Protein AF-A0A9D5H304-F1 (afdb_monomer_lite)

Structure (mmCIF, N/CA/C/O backbone):
data_AF-A0A9D5H304-F1
#
_entry.id   AF-A0A9D5H304-F1
#
loop_
_atom_site.group_PDB
_atom_site.id
_atom_site.type_symbol
_atom_site.label_atom_id
_atom_site.label_alt_id
_atom_site.label_comp_id
_atom_site.label_asym_id
_atom_site.label_entity_id
_atom_site.label_seq_id
_atom_site.pdbx_PDB_ins_code
_atom_site.Cartn_x
_atom_site.Cartn_y
_atom_site.Cartn_z
_atom_site.occupancy
_atom_site.B_iso_or_equiv
_atom_site.auth_seq_id
_atom_site.auth_comp_id
_atom_site.auth_asym_id
_atom_site.auth_atom_id
_atom_site.pdbx_PDB_model_num
ATOM 1 N N . MET A 1 1 ? -4.999 -13.579 -4.710 1.00 68.25 1 MET A N 1
ATOM 2 C CA . MET A 1 1 ? -4.501 -13.472 -3.321 1.00 68.25 1 MET A CA 1
ATOM 3 C C . MET A 1 1 ? -4.767 -12.099 -2.694 1.00 68.25 1 MET A C 1
ATOM 5 O O . MET A 1 1 ? -5.256 -12.086 -1.582 1.00 68.25 1 MET A O 1
ATOM 9 N N . GLY A 1 2 ? -4.520 -10.955 -3.357 1.00 77.62 2 GLY A N 1
ATOM 10 C CA . GLY A 1 2 ? -4.815 -9.630 -2.759 1.00 77.62 2 GLY A CA 1
ATOM 11 C C . GLY A 1 2 ? -6.295 -9.206 -2.788 1.00 77.62 2 GLY A C 1
ATOM 12 O O . GLY A 1 2 ? -6.830 -8.723 -1.798 1.00 77.62 2 GLY A O 1
ATOM 13 N N . VAL A 1 3 ? -6.992 -9.450 -3.904 1.00 88.25 3 VAL A N 1
ATOM 14 C CA . VAL A 1 3 ? -8.390 -9.004 -4.109 1.00 88.25 3 VAL A CA 1
ATOM 15 C C . VAL A 1 3 ? -9.396 -9.720 -3.196 1.00 88.25 3 VAL A C 1
ATOM 17 O O . VAL A 1 3 ? -10.457 -9.182 -2.897 1.00 88.25 3 VAL A O 1
ATOM 20 N N . SER A 1 4 ? -9.056 -10.904 -2.678 1.00 93.81 4 SER A N 1
ATOM 21 C CA . SER A 1 4 ? -9.901 -11.627 -1.719 1.00 93.81 4 SER A CA 1
ATOM 22 C C . SER A 1 4 ? -10.128 -10.861 -0.413 1.00 93.81 4 SER A C 1
ATOM 24 O O . SER A 1 4 ? -11.092 -11.161 0.282 1.00 93.81 4 SER A O 1
ATOM 26 N N . GLY A 1 5 ? -9.309 -9.844 -0.108 1.00 93.19 5 GLY A N 1
ATOM 27 C CA . GLY A 1 5 ? -9.531 -8.932 1.017 1.00 93.19 5 GLY A CA 1
ATOM 28 C C . GLY A 1 5 ? -10.839 -8.135 0.934 1.00 93.19 5 GLY A C 1
ATOM 29 O O . GLY A 1 5 ? -11.339 -7.701 1.963 1.00 93.19 5 GLY A O 1
ATOM 30 N N . LEU A 1 6 ? -11.461 -8.005 -0.244 1.00 94.94 6 LEU A N 1
ATOM 31 C CA . LEU A 1 6 ? -12.764 -7.339 -0.372 1.00 94.94 6 LEU A CA 1
ATOM 32 C C . LEU A 1 6 ? -13.868 -8.048 0.422 1.00 94.94 6 LEU A C 1
ATOM 34 O O . LEU A 1 6 ? -14.733 -7.384 0.981 1.00 94.94 6 LEU A O 1
ATOM 38 N N . VAL A 1 7 ? -13.827 -9.381 0.510 1.00 96.69 7 VAL A N 1
ATOM 39 C CA . VAL A 1 7 ? -14.847 -10.166 1.222 1.00 96.69 7 VAL A CA 1
ATOM 40 C C . VAL A 1 7 ? -14.908 -9.807 2.717 1.00 96.69 7 VAL A C 1
ATOM 42 O O . VAL A 1 7 ? -15.983 -9.409 3.169 1.00 96.69 7 VAL A O 1
ATOM 45 N N . PRO A 1 8 ? -13.808 -9.881 3.499 1.00 96.19 8 PRO A N 1
ATOM 46 C CA . PRO A 1 8 ? -13.841 -9.481 4.904 1.00 96.19 8 PRO A CA 1
ATOM 47 C C . PRO A 1 8 ? -14.088 -7.978 5.104 1.00 96.19 8 PRO A C 1
ATOM 49 O O . PRO A 1 8 ? -14.726 -7.618 6.087 1.00 96.19 8 PRO A O 1
ATOM 52 N N . ILE A 1 9 ? -13.671 -7.102 4.178 1.00 96.81 9 ILE A N 1
ATOM 53 C CA . ILE A 1 9 ? -13.967 -5.657 4.253 1.00 96.81 9 ILE A CA 1
ATOM 54 C C . ILE A 1 9 ? -15.472 -5.401 4.133 1.00 96.81 9 ILE A C 1
ATOM 56 O O . ILE A 1 9 ? -16.048 -4.683 4.949 1.00 96.81 9 ILE A O 1
ATOM 60 N N . ILE A 1 10 ? -16.121 -6.016 3.141 1.00 97.50 10 ILE A N 1
ATOM 61 C CA . ILE A 1 10 ? -17.572 -5.906 2.951 1.00 97.50 10 ILE A CA 1
ATOM 62 C C . ILE A 1 10 ? -18.294 -6.483 4.169 1.00 97.50 10 ILE A C 1
ATOM 64 O O . ILE A 1 10 ? -19.203 -5.848 4.694 1.00 97.50 10 ILE A O 1
ATOM 68 N N . HIS A 1 11 ? -17.863 -7.645 4.668 1.00 97.88 11 HIS A N 1
ATOM 69 C CA . HIS A 1 11 ? -18.431 -8.234 5.881 1.00 97.88 11 HIS A CA 1
ATOM 70 C C . HIS A 1 11 ? -18.311 -7.306 7.097 1.00 97.88 11 HIS A C 1
ATOM 72 O O . HIS A 1 11 ? -19.311 -7.055 7.766 1.00 97.88 11 HIS A O 1
ATOM 78 N N . LYS A 1 12 ? -17.128 -6.727 7.336 1.00 96.75 12 LYS A N 1
ATOM 79 C CA . LYS A 1 12 ? -16.890 -5.744 8.401 1.00 96.75 12 LYS A CA 1
ATOM 80 C C . LYS A 1 12 ? -17.852 -4.560 8.302 1.00 96.75 12 LYS A C 1
ATOM 82 O O . LYS A 1 12 ? -18.444 -4.186 9.306 1.00 96.75 12 LYS A O 1
ATOM 87 N N . LEU A 1 13 ? -18.036 -3.992 7.109 1.00 97.44 13 LEU A N 1
ATOM 88 C CA . LEU A 1 13 ? -18.954 -2.868 6.901 1.00 97.44 13 LEU A CA 1
ATOM 89 C C . LEU A 1 13 ? -20.429 -3.246 7.090 1.00 97.44 13 LEU A C 1
ATOM 91 O O . LEU A 1 13 ? -21.207 -2.411 7.534 1.00 97.44 13 LEU A O 1
ATOM 95 N N . MET A 1 14 ? -20.826 -4.480 6.770 1.00 98.06 14 MET A N 1
ATOM 96 C CA . MET A 1 14 ? -22.196 -4.943 7.018 1.00 98.06 14 MET A CA 1
ATOM 97 C C . MET A 1 14 ? -22.490 -5.113 8.512 1.00 98.06 14 MET A C 1
ATOM 99 O O . MET A 1 14 ? -23.609 -4.850 8.936 1.00 98.06 14 MET A O 1
ATOM 103 N N . VAL A 1 15 ? -21.507 -5.570 9.295 1.00 97.31 15 VAL A N 1
ATOM 104 C CA . VAL A 1 15 ? -21.687 -5.865 10.728 1.00 97.31 15 VAL A CA 1
ATOM 105 C C . VAL A 1 15 ? -21.448 -4.635 11.610 1.00 97.31 15 VAL A C 1
ATOM 107 O O . VAL A 1 15 ? -22.147 -4.466 12.600 1.00 97.31 15 VAL A O 1
ATOM 110 N N . PHE A 1 16 ? -20.490 -3.777 11.248 1.00 96.19 16 PHE A N 1
ATOM 111 C CA . PHE A 1 16 ? -20.011 -2.656 12.071 1.00 96.19 16 PHE A CA 1
ATOM 112 C C . PHE A 1 16 ? -20.039 -1.312 11.328 1.00 96.19 16 PHE A C 1
ATOM 114 O O . PHE A 1 16 ? -19.244 -0.422 11.620 1.00 96.19 16 PHE A O 1
ATOM 121 N N . GLY A 1 17 ? -20.882 -1.159 10.304 1.00 93.25 17 GLY A N 1
ATOM 122 C CA . GLY A 1 17 ? -20.894 0.036 9.446 1.00 93.25 17 GLY A CA 1
ATOM 123 C C . GLY A 1 17 ? -21.270 1.341 10.157 1.00 93.25 17 GLY A C 1
ATOM 124 O O . GLY A 1 17 ? -20.967 2.420 9.652 1.00 93.25 17 GLY A O 1
ATOM 125 N N . ASP A 1 18 ? -21.901 1.249 11.323 1.00 95.19 18 ASP A N 1
ATOM 126 C CA . ASP A 1 18 ? -22.204 2.354 12.232 1.00 95.19 18 ASP A CA 1
ATOM 127 C C . ASP A 1 18 ? -20.985 2.805 13.056 1.00 95.19 18 ASP A C 1
ATOM 129 O O . ASP A 1 18 ? -20.948 3.939 13.538 1.00 95.19 18 ASP A O 1
ATOM 133 N N . GLN A 1 19 ? -19.962 1.955 13.175 1.00 95.12 19 GLN A N 1
ATOM 134 C CA . GLN A 1 19 ? -18.750 2.253 13.926 1.00 95.12 19 GLN A CA 1
ATOM 135 C C . GLN A 1 19 ? -17.776 3.093 13.086 1.00 95.12 19 GLN A C 1
ATOM 137 O O . GLN A 1 19 ? -17.304 2.644 12.033 1.00 95.12 19 GLN A O 1
ATOM 142 N N . PRO A 1 20 ? -17.363 4.287 13.556 1.00 95.06 20 PRO A N 1
ATOM 143 C CA . PRO A 1 20 ? -16.470 5.158 12.792 1.00 95.06 20 PRO A CA 1
ATOM 144 C C . PRO A 1 20 ? -15.110 4.501 12.518 1.00 95.06 20 PRO A C 1
ATOM 146 O O . PRO A 1 20 ? -14.515 4.717 11.460 1.00 95.06 20 PRO A O 1
ATOM 149 N N . VAL A 1 21 ? -14.630 3.642 13.425 1.00 95.62 21 VAL A N 1
ATOM 150 C CA . VAL A 1 21 ? -13.378 2.895 13.240 1.00 95.62 21 VAL A CA 1
ATOM 151 C C . VAL A 1 21 ? -13.470 1.924 12.058 1.00 95.62 21 VAL A C 1
ATOM 153 O O . VAL A 1 21 ? -12.512 1.810 11.288 1.00 95.62 21 VAL A O 1
ATOM 156 N N . ALA A 1 22 ? -14.608 1.254 11.856 1.00 96.31 22 ALA A N 1
ATOM 157 C CA . ALA A 1 22 ? -14.795 0.324 10.742 1.00 96.31 22 ALA A CA 1
ATOM 158 C C . ALA A 1 22 ? -14.748 1.048 9.386 1.00 96.31 22 ALA A C 1
ATOM 160 O O . ALA A 1 22 ? -14.142 0.554 8.430 1.00 96.31 22 ALA A O 1
ATOM 161 N N . VAL A 1 23 ? -15.321 2.252 9.309 1.00 96.12 23 VAL A N 1
ATOM 162 C CA . VAL A 1 23 ? -15.256 3.097 8.108 1.00 96.12 23 VAL A CA 1
ATOM 163 C C . VAL A 1 23 ? -13.828 3.588 7.871 1.00 96.12 23 VAL A C 1
ATOM 165 O O . VAL A 1 23 ? -13.293 3.411 6.777 1.00 96.12 23 VAL A O 1
ATOM 168 N N . MET A 1 24 ? -13.167 4.131 8.897 1.00 97.31 24 MET A N 1
ATOM 169 C CA . MET A 1 24 ? -11.804 4.661 8.766 1.00 97.31 24 MET A CA 1
ATOM 170 C C . MET A 1 24 ? -10.791 3.586 8.371 1.00 97.31 24 MET A C 1
ATOM 172 O O . MET A 1 24 ? -10.010 3.787 7.443 1.00 97.31 24 MET A O 1
ATOM 176 N N . THR A 1 25 ? -10.829 2.416 9.008 1.00 97.38 25 THR A N 1
ATOM 177 C CA . THR A 1 25 ? -9.966 1.281 8.635 1.00 97.38 25 THR A CA 1
ATOM 178 C C . THR A 1 25 ? -10.226 0.812 7.204 1.00 97.38 25 THR A C 1
ATOM 180 O O . THR A 1 25 ? -9.277 0.474 6.502 1.00 97.38 25 THR A O 1
ATOM 183 N N . THR A 1 26 ? -11.475 0.885 6.722 1.00 97.56 26 THR A N 1
ATOM 184 C CA . THR A 1 26 ? -11.794 0.599 5.311 1.00 97.56 26 THR A CA 1
ATOM 185 C C . THR A 1 26 ? -11.127 1.582 4.360 1.00 97.56 26 THR A C 1
ATOM 187 O O . THR A 1 26 ? -10.606 1.171 3.327 1.00 97.56 26 THR A O 1
ATOM 190 N N . VAL A 1 27 ? -11.088 2.873 4.699 1.00 97.88 27 VAL A N 1
ATOM 191 C CA . VAL A 1 27 ? -10.377 3.869 3.882 1.00 97.88 27 VAL A CA 1
ATOM 192 C C . VAL A 1 27 ? -8.897 3.501 3.764 1.00 97.88 27 VAL A C 1
ATOM 194 O O . VAL A 1 27 ? -8.371 3.472 2.652 1.00 97.88 27 VAL A O 1
ATOM 197 N N . TYR A 1 28 ? -8.234 3.141 4.867 1.00 98.00 28 TYR A N 1
ATOM 198 C CA . TYR A 1 28 ? -6.838 2.687 4.825 1.00 98.00 28 TYR A CA 1
ATOM 199 C C . TYR A 1 28 ? -6.648 1.422 3.976 1.00 98.00 28 TYR A C 1
ATOM 201 O O . TYR A 1 28 ? -5.694 1.341 3.203 1.00 98.00 28 TYR A O 1
ATOM 209 N N . GLU A 1 29 ? -7.561 0.454 4.067 1.00 97.81 29 GLU A N 1
ATOM 210 C CA . GLU A 1 29 ? -7.529 -0.776 3.264 1.00 97.81 29 GLU A CA 1
ATOM 211 C C . GLU A 1 29 ? -7.723 -0.497 1.763 1.00 97.81 29 GLU A C 1
ATOM 213 O O . GLU A 1 29 ? -7.049 -1.107 0.928 1.00 97.81 29 GLU A O 1
ATOM 218 N N . LEU A 1 30 ? -8.585 0.459 1.400 1.00 97.44 30 LEU A N 1
ATOM 219 C CA . LEU A 1 30 ? -8.761 0.901 0.013 1.00 97.44 30 LEU A CA 1
ATOM 220 C C . LEU A 1 30 ? -7.519 1.629 -0.513 1.00 97.44 30 LEU A C 1
ATOM 222 O O . LEU A 1 30 ? -7.110 1.384 -1.648 1.00 97.44 30 LEU A O 1
ATOM 226 N N . VAL A 1 31 ? -6.883 2.474 0.303 1.00 98.25 31 VAL A N 1
ATOM 227 C CA . VAL A 1 31 ? -5.625 3.148 -0.063 1.00 98.25 31 VAL A CA 1
ATOM 228 C C . VAL A 1 31 ? -4.494 2.129 -0.248 1.00 98.25 31 VAL A C 1
ATOM 230 O O . VAL A 1 31 ? -3.785 2.190 -1.252 1.00 98.25 31 VAL A O 1
ATOM 233 N N . MET A 1 32 ? -4.369 1.140 0.647 1.00 98.12 32 MET A N 1
ATOM 234 C CA . MET A 1 32 ? -3.452 0.003 0.482 1.00 98.12 32 MET A CA 1
ATOM 235 C C . MET A 1 32 ? -3.711 -0.721 -0.846 1.00 98.12 32 MET A C 1
ATOM 237 O O . MET A 1 32 ? -2.780 -0.969 -1.615 1.00 98.12 32 MET A O 1
ATOM 241 N N . GLY A 1 33 ? -4.980 -1.034 -1.134 1.00 97.25 33 GLY A N 1
ATOM 242 C CA . GLY A 1 33 ? -5.395 -1.656 -2.390 1.00 97.25 33 GLY A CA 1
ATOM 243 C C . GLY A 1 33 ? -5.016 -0.817 -3.612 1.00 97.25 33 GLY A C 1
ATOM 244 O O . GLY A 1 33 ? -4.539 -1.367 -4.604 1.00 97.25 33 GLY A O 1
ATOM 245 N N . GLY A 1 34 ? -5.149 0.508 -3.520 1.00 97.88 34 GLY A N 1
ATOM 246 C CA . GLY A 1 34 ? -4.712 1.460 -4.540 1.00 97.88 34 GLY A CA 1
ATOM 247 C C . GLY A 1 34 ? -3.206 1.404 -4.795 1.00 97.88 34 GLY A C 1
ATOM 248 O O . GLY A 1 34 ? -2.791 1.282 -5.947 1.00 97.88 34 GLY A O 1
ATOM 249 N N . PHE A 1 35 ? -2.382 1.410 -3.742 1.00 98.50 35 PHE A N 1
ATOM 250 C CA . PHE A 1 35 ? -0.928 1.274 -3.878 1.00 98.50 35 PHE A CA 1
ATOM 251 C C . PHE A 1 35 ? -0.521 -0.056 -4.514 1.00 98.50 35 PHE A C 1
ATOM 253 O O . PHE A 1 35 ? 0.298 -0.072 -5.433 1.00 98.50 35 PHE A O 1
ATOM 260 N N . TYR A 1 36 ? -1.116 -1.169 -4.080 1.00 97.62 36 TYR A N 1
ATOM 261 C CA . TYR A 1 36 ? -0.834 -2.484 -4.660 1.00 97.62 36 TYR A CA 1
ATOM 262 C C . TYR A 1 36 ? -1.296 -2.585 -6.114 1.00 97.62 36 TYR A C 1
ATOM 264 O O . TYR A 1 36 ? -0.550 -3.082 -6.958 1.00 97.62 36 TYR A O 1
ATOM 272 N N . GLY A 1 37 ? -2.490 -2.080 -6.427 1.00 97.44 37 GLY A N 1
ATOM 273 C CA . GLY A 1 37 ? -3.016 -2.045 -7.789 1.00 97.44 37 GLY A CA 1
ATOM 274 C C . GLY A 1 37 ? -2.129 -1.221 -8.719 1.00 97.44 37 GLY A C 1
ATOM 275 O O . GLY A 1 37 ? -1.719 -1.710 -9.771 1.00 97.44 37 GLY A O 1
ATOM 276 N N . LEU A 1 38 ? -1.760 -0.007 -8.301 1.00 98.19 38 LEU A N 1
ATOM 277 C CA . LEU A 1 38 ? -0.846 0.850 -9.055 1.00 98.19 38 LEU A CA 1
ATOM 278 C C . LEU A 1 38 ? 0.521 0.186 -9.234 1.00 98.19 38 LEU A C 1
ATOM 280 O O . LEU A 1 38 ? 1.054 0.191 -10.340 1.00 98.19 38 LEU A O 1
ATOM 284 N N . GLY A 1 39 ? 1.062 -0.433 -8.182 1.00 98.00 39 GLY A N 1
ATOM 285 C CA . GLY A 1 39 ? 2.327 -1.159 -8.246 1.00 98.00 39 GLY A CA 1
ATOM 286 C C . GLY A 1 39 ? 2.302 -2.258 -9.302 1.00 98.00 39 GLY A C 1
ATOM 287 O O . GLY A 1 39 ? 3.205 -2.325 -10.135 1.00 98.00 39 GLY A O 1
ATOM 288 N N . VAL A 1 40 ? 1.254 -3.087 -9.314 1.00 97.25 40 VAL A N 1
ATOM 289 C CA . VAL A 1 40 ? 1.085 -4.147 -10.320 1.00 97.25 40 VAL A CA 1
ATOM 290 C C . VAL A 1 40 ? 0.997 -3.564 -11.729 1.00 97.25 40 VAL A C 1
ATOM 292 O O . VAL A 1 40 ? 1.645 -4.088 -12.632 1.00 97.25 40 VAL A O 1
ATOM 295 N N . VAL A 1 41 ? 0.246 -2.475 -11.926 1.00 98.12 41 VAL A N 1
ATOM 296 C CA . VAL A 1 41 ? 0.126 -1.812 -13.235 1.00 98.12 41 VAL A CA 1
ATOM 297 C C . VAL A 1 41 ? 1.477 -1.274 -13.708 1.00 98.12 41 VAL A C 1
ATOM 299 O O . VAL A 1 41 ? 1.874 -1.556 -14.837 1.00 98.12 41 VAL A O 1
ATOM 302 N N . VAL A 1 42 ? 2.205 -0.553 -12.852 1.00 97.94 42 VAL A N 1
ATOM 303 C CA . VAL A 1 42 ? 3.532 0.010 -13.159 1.00 97.94 42 VAL A CA 1
ATOM 304 C C . VAL A 1 42 ? 4.525 -1.099 -13.508 1.00 97.94 42 VAL A C 1
ATOM 306 O O . VAL A 1 42 ? 5.181 -1.036 -14.550 1.00 97.94 42 VAL A O 1
ATOM 309 N N . TYR A 1 43 ? 4.580 -2.147 -12.681 1.00 97.88 43 TYR A N 1
ATOM 310 C CA . TYR A 1 43 ? 5.450 -3.304 -12.883 1.00 97.88 43 TYR A CA 1
ATOM 311 C C . TYR A 1 43 ? 5.139 -4.046 -14.190 1.00 97.88 43 TYR A C 1
ATOM 313 O O . TYR A 1 43 ? 6.039 -4.320 -14.983 1.00 97.88 43 TYR A O 1
ATOM 321 N N . ALA A 1 44 ? 3.863 -4.347 -14.445 1.00 97.94 44 ALA A N 1
ATOM 322 C CA . ALA A 1 44 ? 3.447 -5.09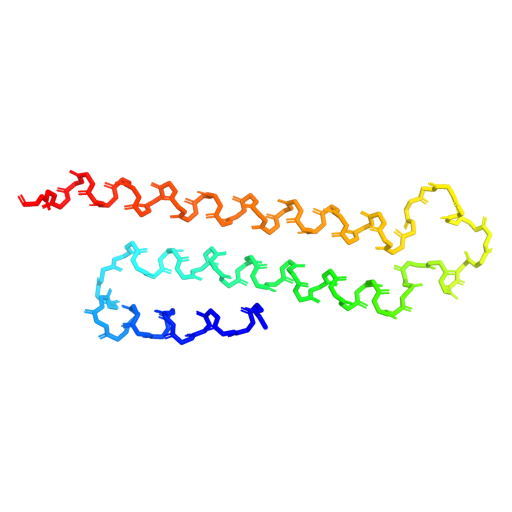2 -15.630 1.00 97.94 44 ALA A CA 1
ATOM 323 C C . ALA A 1 44 ? 3.644 -4.285 -16.923 1.00 97.94 44 ALA A C 1
ATOM 325 O O . ALA A 1 44 ? 4.071 -4.837 -17.938 1.00 97.94 44 ALA A O 1
ATOM 326 N N . ALA A 1 45 ? 3.369 -2.977 -16.889 1.00 97.94 45 ALA A N 1
ATOM 327 C CA . ALA A 1 45 ? 3.546 -2.092 -18.037 1.00 97.94 45 ALA A CA 1
ATOM 328 C C . ALA A 1 45 ? 5.024 -1.797 -18.354 1.00 97.94 45 ALA A C 1
ATOM 330 O O . ALA A 1 45 ? 5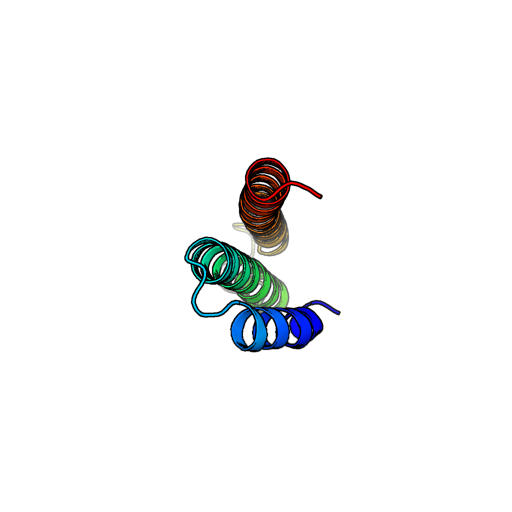.320 -1.350 -19.467 1.00 97.94 45 ALA A O 1
ATOM 331 N N . ARG A 1 46 ? 5.939 -2.064 -17.406 1.00 97.56 46 ARG A N 1
ATOM 332 C CA . ARG A 1 46 ? 7.373 -1.732 -17.477 1.00 97.56 46 ARG A CA 1
ATOM 333 C C . ARG A 1 46 ? 7.622 -0.245 -17.725 1.00 97.56 46 ARG A C 1
ATOM 335 O O . ARG A 1 46 ? 8.430 0.137 -18.564 1.00 97.56 46 ARG A O 1
ATOM 342 N N . VAL A 1 47 ? 6.856 0.602 -17.051 1.00 97.00 47 VAL A N 1
ATOM 343 C CA . VAL A 1 47 ? 6.971 2.062 -17.142 1.00 97.00 47 VAL A CA 1
ATOM 344 C C . VAL A 1 47 ? 7.760 2.558 -15.925 1.00 97.00 47 VAL A C 1
ATOM 346 O O . VAL A 1 47 ? 7.443 2.130 -14.814 1.00 97.00 47 VAL A O 1
ATOM 349 N N . PRO A 1 48 ? 8.739 3.470 -16.087 1.00 97.06 48 PRO A N 1
ATOM 350 C CA . PRO A 1 48 ? 9.025 4.289 -17.274 1.00 97.06 48 PRO A CA 1
ATOM 351 C C . PRO A 1 48 ? 10.057 3.723 -18.264 1.00 97.06 48 PRO A C 1
ATOM 353 O O . PRO A 1 48 ? 10.221 4.297 -19.341 1.00 97.06 48 PRO A O 1
ATOM 356 N N . GLU A 1 49 ? 10.732 2.611 -17.968 1.00 97.44 49 GLU A N 1
ATOM 357 C CA . GLU A 1 49 ? 11.834 2.089 -18.795 1.00 97.44 49 GLU A CA 1
ATOM 358 C C . GLU A 1 49 ? 11.411 1.703 -20.221 1.00 97.44 49 GLU A C 1
ATOM 360 O O . GLU A 1 49 ? 12.209 1.773 -21.153 1.00 97.44 49 GLU A O 1
ATOM 365 N N . ARG A 1 50 ? 10.133 1.372 -20.427 1.00 96.50 50 ARG A N 1
ATOM 366 C CA . ARG A 1 50 ? 9.541 1.156 -21.752 1.00 96.50 50 ARG A CA 1
ATOM 367 C C . ARG A 1 50 ? 9.536 2.421 -22.613 1.00 96.50 50 ARG A C 1
ATOM 369 O O . ARG A 1 50 ? 9.592 2.308 -23.834 1.00 96.50 50 ARG A O 1
ATOM 376 N N . TRP A 1 51 ? 9.400 3.602 -22.011 1.00 97.06 51 TRP A N 1
ATOM 377 C CA . TRP A 1 51 ? 9.307 4.875 -22.73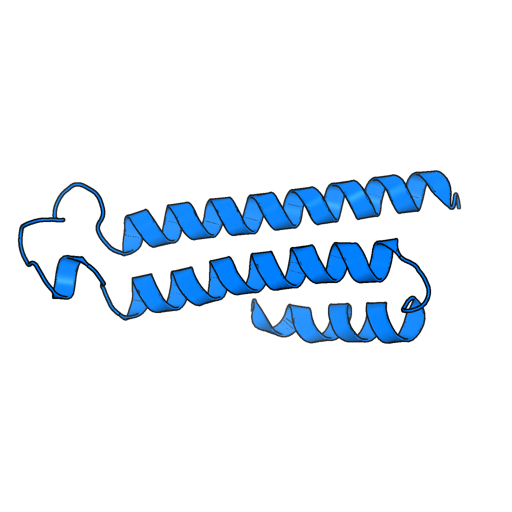7 1.00 97.06 51 TRP A CA 1
ATOM 378 C C . TRP A 1 51 ? 10.673 5.480 -23.037 1.00 97.06 51 TRP A C 1
ATOM 380 O O . TRP A 1 51 ? 10.833 6.131 -24.065 1.00 97.06 51 TRP A O 1
ATOM 390 N N . MET A 1 52 ? 11.651 5.259 -22.159 1.00 95.81 52 MET A N 1
ATOM 391 C CA . MET A 1 52 ? 13.012 5.778 -22.308 1.00 95.81 52 MET A CA 1
ATOM 392 C C . MET A 1 52 ? 14.037 4.662 -22.050 1.00 95.81 52 MET A C 1
ATOM 394 O O . MET A 1 52 ? 14.597 4.578 -20.952 1.00 95.81 52 MET A O 1
ATOM 398 N N . PRO A 1 53 ? 14.276 3.785 -23.044 1.00 94.69 53 PRO A N 1
ATOM 399 C CA . PRO A 1 53 ? 15.261 2.714 -22.925 1.00 94.69 53 PRO A CA 1
ATOM 400 C C . PRO A 1 53 ? 16.657 3.267 -22.605 1.00 94.69 53 PRO A C 1
ATOM 402 O O . PRO A 1 53 ? 17.072 4.269 -23.185 1.00 94.69 53 PRO A O 1
ATOM 405 N N . GLY A 1 54 ? 17.378 2.629 -21.681 1.00 94.56 54 GLY A N 1
ATOM 406 C CA . GLY A 1 54 ? 18.724 3.033 -21.260 1.00 94.56 54 GLY A CA 1
ATOM 407 C C . GLY A 1 54 ? 18.774 4.116 -20.175 1.00 94.56 54 GLY A C 1
ATOM 408 O O . GLY A 1 54 ? 19.794 4.265 -19.509 1.00 94.56 54 GLY A O 1
ATOM 409 N N . MET A 1 55 ? 17.690 4.872 -19.947 1.00 96.31 55 MET A N 1
ATOM 410 C CA . MET A 1 55 ? 17.683 5.934 -18.925 1.00 96.31 55 MET A CA 1
ATOM 411 C C . MET A 1 55 ? 17.482 5.413 -17.498 1.00 96.31 55 MET A C 1
ATOM 413 O O . MET A 1 55 ? 17.969 6.026 -16.552 1.00 96.31 55 MET A O 1
ATOM 417 N N . PHE A 1 56 ? 16.764 4.300 -17.335 1.00 96.44 56 PHE A N 1
ATOM 418 C CA . PHE A 1 56 ? 16.356 3.764 -16.029 1.00 96.44 56 PHE A CA 1
ATOM 419 C C . PHE A 1 56 ? 17.064 2.454 -15.663 1.00 96.44 56 PHE A C 1
ATOM 421 O O . PHE A 1 56 ? 16.589 1.717 -14.803 1.00 96.44 56 PHE A O 1
ATOM 428 N N . ASP A 1 57 ? 18.201 2.152 -16.290 1.00 94.94 57 ASP A N 1
ATOM 429 C CA . ASP A 1 57 ? 18.875 0.856 -16.136 1.00 94.94 57 ASP A CA 1
ATOM 430 C C . ASP A 1 57 ? 19.368 0.598 -14.701 1.00 94.94 57 ASP A C 1
ATOM 432 O O . ASP A 1 57 ? 19.424 -0.551 -14.266 1.00 94.94 57 ASP A O 1
ATOM 436 N N . LEU A 1 58 ? 19.695 1.660 -13.950 1.00 95.06 58 LEU A N 1
ATOM 437 C CA . LEU A 1 58 ? 20.182 1.562 -12.569 1.00 95.06 58 LEU A CA 1
ATOM 438 C C . LEU A 1 58 ? 19.150 2.002 -11.521 1.00 95.06 58 LEU A C 1
ATOM 440 O O . LEU A 1 58 ? 19.023 1.357 -10.482 1.00 95.06 58 LEU A O 1
ATOM 444 N N . VAL A 1 59 ? 18.436 3.108 -11.753 1.00 97.38 59 VAL A N 1
ATOM 445 C CA . VAL A 1 59 ? 17.514 3.710 -10.775 1.00 97.38 59 VAL A CA 1
ATOM 446 C C . VAL A 1 59 ? 16.209 4.116 -11.449 1.00 97.38 59 VAL A C 1
ATOM 448 O O . VAL A 1 59 ? 16.218 4.652 -12.552 1.00 97.38 59 VAL A O 1
ATOM 451 N N . GLY A 1 60 ? 15.086 3.901 -10.764 1.00 96.00 60 GLY A N 1
ATOM 452 C CA . GLY A 1 60 ? 13.770 4.407 -11.160 1.00 96.00 60 GLY A CA 1
ATOM 453 C C . GLY A 1 60 ? 13.013 3.549 -12.174 1.00 96.00 60 GLY A C 1
ATOM 454 O O . GLY A 1 60 ? 11.944 3.960 -12.619 1.00 96.00 60 GLY A O 1
ATOM 455 N N . HIS A 1 61 ? 13.515 2.362 -12.527 1.00 97.81 61 HIS A N 1
ATOM 456 C CA . HIS A 1 61 ? 12.750 1.413 -13.340 1.00 97.81 61 HIS A CA 1
ATOM 457 C C . HIS A 1 61 ? 11.538 0.858 -12.576 1.00 97.81 61 HIS A C 1
ATOM 459 O O . HIS A 1 61 ? 11.498 0.846 -11.340 1.00 97.81 61 HIS A O 1
ATOM 465 N N . SER A 1 62 ? 10.559 0.341 -13.317 1.00 98.12 62 SER A N 1
ATOM 466 C CA . SER A 1 62 ? 9.255 -0.102 -12.810 1.00 98.12 62 SER A CA 1
ATOM 467 C C . SER A 1 62 ? 9.331 -1.023 -11.593 1.00 98.12 62 SER A C 1
ATOM 469 O O . SER A 1 62 ? 8.531 -0.890 -10.674 1.00 98.12 62 SER A O 1
ATOM 471 N N . HIS A 1 63 ? 10.304 -1.936 -11.541 1.00 98.25 63 HIS A N 1
ATOM 472 C CA . HIS A 1 63 ? 10.467 -2.850 -10.410 1.00 98.25 63 HIS A CA 1
ATOM 473 C C . HIS A 1 63 ? 10.899 -2.133 -9.118 1.00 98.25 63 HIS A C 1
ATOM 475 O O . HIS A 1 63 ? 10.425 -2.494 -8.044 1.00 98.25 63 HIS A O 1
ATOM 481 N N . GLN A 1 64 ? 11.736 -1.091 -9.191 1.00 98.38 64 GLN A N 1
ATOM 482 C CA . GLN A 1 64 ? 12.052 -0.268 -8.015 1.00 98.38 64 GLN A CA 1
ATOM 483 C C . GLN A 1 64 ? 10.832 0.534 -7.560 1.00 98.38 64 GLN A C 1
ATOM 485 O O . GLN A 1 64 ? 10.529 0.570 -6.368 1.00 98.38 64 GLN A O 1
ATOM 490 N N . LEU A 1 65 ? 10.090 1.118 -8.504 1.00 98.25 65 LEU A N 1
ATOM 491 C CA . LEU A 1 65 ? 8.851 1.840 -8.200 1.00 98.25 65 LEU A CA 1
ATOM 492 C C . LEU A 1 65 ? 7.795 0.915 -7.580 1.00 98.25 65 LEU A C 1
ATOM 494 O O . LEU A 1 65 ? 7.119 1.297 -6.627 1.00 98.25 65 LEU A O 1
ATOM 498 N N . PHE A 1 66 ? 7.698 -0.322 -8.067 1.00 98.44 66 PHE A N 1
ATOM 499 C CA . PHE A 1 66 ? 6.857 -1.362 -7.485 1.00 98.44 66 PHE A CA 1
ATOM 500 C C . PHE A 1 66 ? 7.198 -1.606 -6.014 1.00 98.44 66 PHE A C 1
ATOM 502 O O . PHE A 1 66 ? 6.295 -1.577 -5.182 1.00 98.44 66 PHE A O 1
ATOM 509 N N . HIS A 1 67 ? 8.479 -1.775 -5.668 1.00 98.50 67 HIS A N 1
ATOM 510 C CA . HIS A 1 67 ? 8.895 -1.954 -4.270 1.00 98.50 67 HIS A CA 1
ATOM 511 C C . HIS A 1 67 ? 8.513 -0.764 -3.386 1.00 98.50 67 HIS A C 1
ATOM 513 O O . HIS A 1 67 ? 7.991 -0.962 -2.291 1.00 98.50 67 HIS A O 1
ATOM 519 N N . VAL A 1 68 ? 8.695 0.470 -3.868 1.00 98.56 68 VAL A N 1
ATOM 520 C CA . VAL A 1 68 ? 8.278 1.681 -3.135 1.00 98.56 68 VAL A CA 1
ATOM 521 C C . VAL A 1 68 ? 6.768 1.678 -2.874 1.00 98.56 68 VAL A C 1
ATOM 523 O O . VAL A 1 68 ? 6.333 1.934 -1.751 1.00 98.56 68 VAL A O 1
ATOM 526 N N . LEU A 1 69 ? 5.960 1.337 -3.881 1.00 98.56 69 LEU A N 1
ATOM 527 C CA . LEU A 1 69 ? 4.502 1.253 -3.750 1.00 98.56 69 LEU A CA 1
ATOM 528 C C . LEU A 1 69 ? 4.067 0.120 -2.811 1.00 98.56 69 LEU A C 1
ATOM 530 O O . LEU A 1 69 ? 3.131 0.294 -2.033 1.00 98.56 69 LEU A O 1
ATOM 534 N N . VAL A 1 70 ? 4.766 -1.018 -2.820 1.00 98.25 70 VAL A N 1
ATOM 535 C CA . VAL A 1 70 ? 4.520 -2.115 -1.872 1.00 98.25 70 VAL A CA 1
ATOM 536 C C . VAL A 1 70 ? 4.793 -1.670 -0.434 1.00 98.25 70 VAL A C 1
ATOM 538 O O . VAL A 1 70 ? 3.976 -1.953 0.444 1.00 98.25 70 VAL A O 1
ATOM 541 N N . ILE A 1 71 ? 5.881 -0.935 -0.186 1.00 98.69 71 ILE A N 1
ATOM 542 C CA . ILE A 1 71 ? 6.197 -0.378 1.140 1.0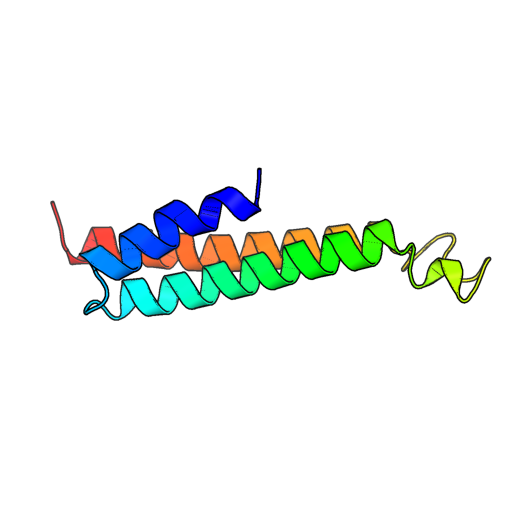0 98.69 71 ILE A CA 1
ATOM 543 C C . ILE A 1 71 ? 5.122 0.625 1.578 1.00 98.69 71 ILE A C 1
ATOM 545 O O . ILE A 1 71 ? 4.652 0.553 2.713 1.00 98.69 71 ILE A O 1
ATOM 549 N N . ALA A 1 72 ? 4.682 1.516 0.685 1.00 98.62 72 ALA A N 1
ATOM 550 C CA . ALA A 1 72 ? 3.606 2.465 0.978 1.00 98.62 72 ALA A CA 1
ATOM 551 C C . ALA A 1 72 ? 2.291 1.747 1.337 1.00 98.62 72 ALA A C 1
ATOM 553 O O . ALA A 1 72 ? 1.667 2.063 2.351 1.00 98.62 72 ALA A O 1
ATOM 554 N N . GLY A 1 73 ? 1.912 0.721 0.565 1.00 98.38 73 GLY A N 1
ATOM 555 C CA . GLY A 1 73 ? 0.756 -0.124 0.864 1.00 98.38 73 GLY A CA 1
ATOM 556 C C . GLY A 1 73 ? 0.878 -0.818 2.223 1.00 98.38 73 GLY A C 1
ATOM 557 O O . GLY A 1 73 ? -0.029 -0.717 3.051 1.00 98.38 73 GLY A O 1
ATOM 558 N N . ALA A 1 74 ? 2.023 -1.441 2.509 1.00 98.38 74 ALA A N 1
ATOM 559 C CA . ALA A 1 74 ? 2.280 -2.082 3.800 1.00 98.38 74 ALA A CA 1
ATOM 560 C C . ALA A 1 74 ? 2.199 -1.091 4.973 1.00 98.38 74 ALA A C 1
ATOM 562 O O . ALA A 1 74 ? 1.623 -1.414 6.010 1.00 98.38 74 ALA A O 1
ATOM 563 N N . TYR A 1 75 ? 2.701 0.133 4.803 1.00 98.69 75 TYR A N 1
ATOM 564 C CA . TYR A 1 75 ? 2.598 1.175 5.821 1.00 98.69 75 TYR A CA 1
ATOM 565 C C . TYR A 1 75 ? 1.143 1.590 6.078 1.00 98.69 75 TYR A C 1
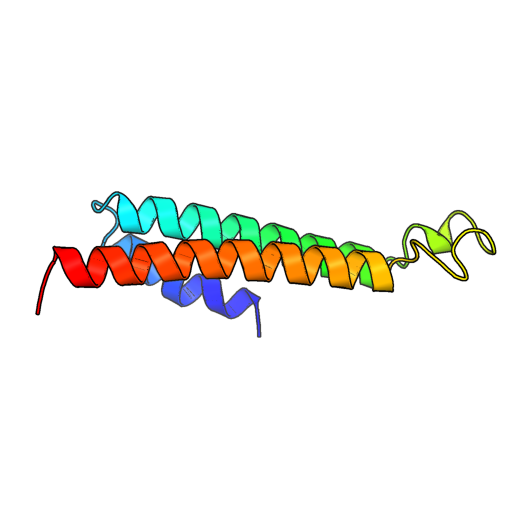ATOM 567 O O . TYR A 1 75 ? 0.719 1.671 7.229 1.00 98.69 75 TYR A O 1
ATOM 575 N N . THR A 1 76 ? 0.333 1.775 5.031 1.00 98.19 76 THR A N 1
ATOM 576 C CA . THR A 1 76 ? -1.103 2.057 5.216 1.00 98.19 76 THR A CA 1
ATOM 577 C C . THR A 1 76 ? -1.848 0.915 5.904 1.00 98.19 76 THR A C 1
ATOM 579 O O . THR A 1 76 ? -2.690 1.163 6.766 1.00 98.19 76 THR A O 1
ATOM 582 N N . HIS A 1 77 ? -1.487 -0.333 5.600 1.00 97.75 77 HIS A N 1
ATOM 583 C CA . HIS A 1 77 ? -2.037 -1.504 6.278 1.00 97.75 77 HIS A CA 1
ATOM 584 C C . HIS A 1 77 ? -1.624 -1.576 7.756 1.00 97.75 77 HIS A C 1
ATOM 586 O O . HIS A 1 77 ? -2.431 -1.928 8.619 1.00 97.75 77 HIS A O 1
ATOM 592 N N . TYR A 1 78 ? -0.385 -1.192 8.065 1.00 98.44 78 TYR A N 1
ATOM 593 C CA . TYR A 1 78 ? 0.101 -1.076 9.437 1.00 98.44 78 TYR A CA 1
ATOM 594 C C . TYR A 1 78 ? -0.698 -0.036 10.233 1.00 98.44 78 TYR A C 1
ATOM 596 O O . TYR A 1 78 ? -1.124 -0.322 11.348 1.00 98.44 78 TYR A O 1
ATOM 604 N N . LEU A 1 79 ? -0.985 1.134 9.652 1.00 98.31 79 LEU A N 1
ATOM 605 C CA . LEU A 1 79 ? -1.816 2.150 10.309 1.00 98.31 79 LEU A CA 1
ATOM 606 C C . LEU A 1 79 ? -3.231 1.634 10.607 1.00 98.31 79 LEU A C 1
ATOM 608 O O . LEU A 1 79 ? -3.719 1.815 11.722 1.00 98.31 79 LEU A O 1
ATOM 612 N N . ALA A 1 80 ? -3.861 0.929 9.660 1.00 97.62 80 ALA A N 1
ATOM 613 C CA . ALA A 1 80 ? -5.149 0.274 9.903 1.00 97.62 80 ALA A CA 1
ATOM 614 C C . ALA A 1 80 ? -5.062 -0.742 11.055 1.00 97.62 80 ALA A C 1
ATOM 616 O O . ALA A 1 80 ? -5.925 -0.766 11.928 1.00 97.62 80 ALA A O 1
ATOM 617 N N . SER A 1 81 ? -3.990 -1.539 11.093 1.00 97.56 81 SER A N 1
ATOM 618 C CA . SER A 1 81 ? -3.737 -2.518 12.159 1.00 97.56 81 SER A CA 1
ATOM 619 C C . SER A 1 81 ? -3.615 -1.864 13.536 1.00 97.56 81 SER A C 1
ATOM 621 O O . SER A 1 81 ? -4.210 -2.350 14.494 1.00 97.56 81 SER A O 1
ATOM 623 N N . VAL A 1 82 ? -2.911 -0.733 13.641 1.00 97.62 82 VAL A N 1
ATOM 624 C CA . VAL A 1 82 ? -2.824 0.036 14.894 1.00 97.62 82 VAL A CA 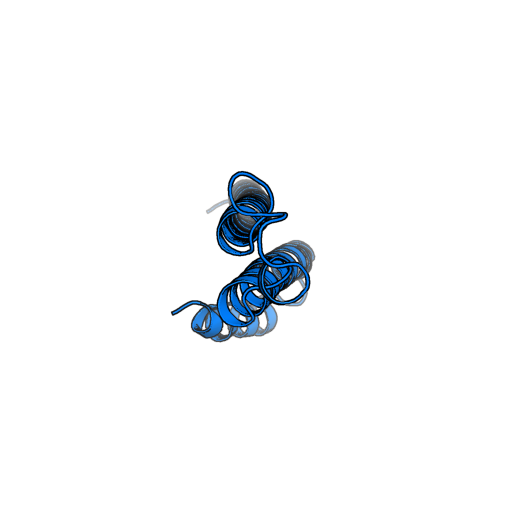1
ATOM 625 C C . VAL A 1 82 ? -4.202 0.545 15.323 1.00 97.62 82 VAL A C 1
ATOM 627 O O . VAL A 1 82 ? -4.546 0.453 16.498 1.00 97.62 82 VAL A O 1
ATOM 630 N N . MET A 1 83 ? -5.034 1.016 14.388 1.00 96.25 83 MET A N 1
ATOM 631 C CA . MET A 1 83 ? -6.409 1.421 14.712 1.00 96.25 83 MET A CA 1
ATOM 632 C C . MET A 1 83 ? -7.261 0.251 15.210 1.00 96.25 83 MET A C 1
ATOM 634 O O . MET A 1 83 ? -8.002 0.419 16.176 1.00 96.25 83 MET A O 1
ATOM 638 N N . TYR A 1 84 ? -7.142 -0.929 14.595 1.00 95.19 84 TYR A N 1
ATOM 639 C CA . TYR A 1 84 ? -7.830 -2.131 15.070 1.00 95.19 84 TYR A CA 1
ATOM 640 C C . TYR A 1 84 ? -7.391 -2.525 16.484 1.00 95.19 84 TYR A C 1
ATOM 642 O O . TYR A 1 84 ? -8.237 -2.873 17.306 1.00 95.19 84 TYR A O 1
ATOM 650 N N . LEU A 1 85 ? -6.092 -2.444 16.788 1.00 95.81 85 LEU A N 1
ATOM 651 C CA . LEU A 1 85 ? -5.572 -2.723 18.129 1.00 95.81 85 LEU A CA 1
ATOM 652 C C . LEU A 1 85 ? -6.127 -1.740 19.163 1.00 95.81 85 LEU A C 1
ATOM 654 O O . LEU A 1 85 ? -6.641 -2.181 20.188 1.00 95.81 85 LEU A O 1
ATOM 658 N N . ASN A 1 86 ? -6.110 -0.441 18.859 1.00 94.69 86 ASN A N 1
ATOM 659 C CA . ASN A 1 86 ? -6.666 0.584 19.743 1.00 94.69 86 ASN A CA 1
ATOM 660 C C . ASN A 1 86 ? -8.173 0.388 19.966 1.00 94.69 86 ASN A C 1
ATOM 662 O O . ASN A 1 86 ? -8.658 0.538 21.082 1.00 94.69 86 ASN A O 1
ATOM 666 N N . TRP A 1 87 ? -8.927 0.031 18.922 1.00 94.06 87 TRP A N 1
ATOM 667 C CA . TRP A 1 87 ? -10.362 -0.235 19.050 1.00 94.06 87 TRP A CA 1
ATOM 668 C C . TRP A 1 87 ? -10.641 -1.438 19.948 1.00 94.06 87 TRP A C 1
ATOM 670 O O . TRP A 1 87 ? -11.477 -1.347 20.843 1.00 94.06 87 TRP A O 1
ATOM 680 N N . ARG A 1 88 ? -9.869 -2.519 19.790 1.00 93.38 88 ARG A N 1
ATOM 681 C CA . ARG A 1 88 ? -9.938 -3.690 20.673 1.00 93.38 88 ARG A CA 1
ATOM 682 C C . ARG A 1 88 ? -9.653 -3.331 22.134 1.00 93.38 88 ARG A C 1
ATOM 684 O O . ARG A 1 88 ? -10.290 -3.878 23.025 1.00 93.38 88 ARG A O 1
ATOM 691 N N . GLU A 1 89 ? -8.685 -2.453 22.388 1.00 93.75 89 GLU A N 1
ATOM 692 C CA . GLU A 1 89 ? -8.348 -2.015 23.748 1.00 93.75 89 GLU A CA 1
ATOM 693 C C . GLU A 1 89 ? -9.447 -1.155 24.384 1.00 93.75 89 GLU A C 1
ATOM 695 O O . GLU A 1 89 ? -9.685 -1.278 25.583 1.00 93.75 89 GLU A O 1
ATOM 700 N N . MET A 1 90 ? -10.134 -0.319 23.598 1.00 90.56 90 MET A N 1
ATOM 701 C CA . MET A 1 90 ? -11.211 0.546 24.097 1.00 90.56 90 MET A CA 1
ATOM 702 C C . MET A 1 90 ? -12.517 -0.203 24.379 1.00 90.56 90 MET A C 1
ATOM 704 O O . MET A 1 90 ? -13.181 0.105 25.364 1.00 90.56 90 MET A O 1
ATOM 708 N N . GLU A 1 91 ? -12.898 -1.153 23.524 1.00 84.50 91 GLU A N 1
ATOM 709 C CA . GLU A 1 91 ? -14.151 -1.913 23.683 1.00 84.50 91 GLU A CA 1
ATOM 710 C C . GLU A 1 91 ? -14.060 -2.954 24.811 1.00 84.50 91 GLU A C 1
ATOM 712 O O . GLU A 1 91 ? -15.078 -3.329 25.388 1.00 84.50 91 GLU A O 1
ATOM 717 N N . GLY A 1 92 ? -12.845 -3.390 25.166 1.00 70.50 92 GLY A N 1
ATOM 718 C CA . GLY A 1 92 ? -12.636 -4.462 26.137 1.00 70.50 92 GLY A CA 1
ATOM 719 C C . GLY A 1 92 ? -13.126 -5.828 25.633 1.00 70.50 92 GLY A C 1
ATOM 720 O O . GLY A 1 92 ? -13.778 -5.946 24.599 1.00 70.50 92 GLY A O 1
ATOM 721 N N . CYS A 1 93 ? -12.752 -6.890 26.345 1.00 60.44 93 CYS A N 1
ATOM 722 C CA . CYS A 1 93 ? -13.400 -8.201 26.229 1.00 60.44 93 CYS A CA 1
ATOM 723 C C . CYS A 1 93 ? -14.449 -8.346 27.328 1.00 60.44 93 CYS A C 1
ATOM 725 O O . CYS A 1 93 ? -14.163 -7.870 28.452 1.00 60.44 93 CYS A O 1
#

Organism: NCBI:txid325984

Radius of gyration: 17.2 Å; chains: 1; bounding box: 42×19×49 Å

pLDDT: mean 95.48, std 6.12, range [60.44, 98.69]

Foldseek 3Di:
DLVVVVVVLVVLCVVCVVPPLSVVLSVLSVLLVVLQVVLCVLLVVQPPCVVPPPPPPPHDTSNNSSVVSNVVSVVSNVVNVVSVVVVCVVVDD

Sequence (93 aa):
MGVSGLVPIIHKLMVFGDQPVAVMTTVYELVMGGFYGLGVVVYAARVPERWMPGMFDLVGHSHQLFHVLVIAGAYTHYLASVMYLNWREMEGC

InterPro domains:
  IPR004254 AdipoR/Haemolysin-III-related [PF03006] (1-78)
  IPR004254 AdipoR/Haemolysin-III-related [PTHR20855] (1-91)

Secondary structure (DSSP, 8-state):
--GGGHHHHHHHHHHHTTSHHHHHHHHHHHHHHHHHHHHHHHHHHTTTTTTSTTTSSSSS-HHHHHHHHHHHHHHHHHHHHHHHHHHHHHH--